Protein AF-A0A7R9R0W0-F1 (afdb_monomer_lite)

Organism: NCBI:txid334625

Structure (mmCIF, N/CA/C/O backbone):
data_AF-A0A7R9R0W0-F1
#
_entry.id   AF-A0A7R9R0W0-F1
#
loop_
_atom_site.group_PDB
_atom_site.id
_atom_site.type_symbol
_atom_site.label_atom_id
_atom_site.label_alt_id
_atom_site.label_comp_id
_atom_site.label_asym_id
_atom_site.label_entity_id
_atom_site.label_seq_id
_atom_site.pdbx_PDB_ins_code
_atom_site.Cartn_x
_atom_site.Cartn_y
_atom_site.Cartn_z
_atom_site.occupancy
_atom_site.B_iso_or_equiv
_atom_site.auth_seq_id
_atom_site.auth_comp_id
_atom_site.auth_asym_id
_atom_site.auth_atom_id
_atom_site.pdbx_PDB_model_num
ATOM 1 N N . MET A 1 1 ? -23.161 3.691 -13.911 1.00 57.50 1 MET A N 1
ATOM 2 C CA . MET A 1 1 ? -23.084 4.667 -12.806 1.00 57.50 1 MET A CA 1
ATOM 3 C C . MET A 1 1 ? -23.185 3.839 -11.543 1.00 57.50 1 MET A C 1
ATOM 5 O O . MET A 1 1 ? -24.145 3.087 -11.462 1.00 57.50 1 MET A O 1
ATOM 9 N N . VAL A 1 2 ? -22.170 3.865 -10.677 1.00 75.81 2 VAL A N 1
ATOM 10 C CA . VAL A 1 2 ? -22.165 3.067 -9.439 1.00 75.81 2 VAL A CA 1
ATOM 11 C C . VAL A 1 2 ? -23.006 3.794 -8.388 1.00 75.81 2 VAL A C 1
ATOM 13 O O . VAL A 1 2 ? -22.857 5.007 -8.236 1.00 75.81 2 VAL A O 1
ATOM 16 N N . THR A 1 3 ? -23.902 3.084 -7.710 1.00 81.44 3 THR A N 1
ATOM 17 C CA . THR A 1 3 ? -24.787 3.609 -6.659 1.00 81.44 3 THR A CA 1
ATOM 18 C C . THR A 1 3 ? -24.418 3.054 -5.284 1.00 81.44 3 THR A C 1
ATOM 20 O O . THR A 1 3 ? -23.696 2.068 -5.178 1.00 81.44 3 THR A O 1
ATOM 23 N N . GLU A 1 4 ? -24.943 3.654 -4.213 1.00 75.62 4 GLU A N 1
ATOM 24 C CA . GLU A 1 4 ? -24.725 3.175 -2.834 1.00 75.62 4 GLU A CA 1
ATOM 25 C C . GLU A 1 4 ? -25.306 1.775 -2.566 1.00 75.62 4 GLU A C 1
ATOM 27 O O . GLU A 1 4 ? -24.932 1.133 -1.589 1.00 75.62 4 GLU A O 1
ATOM 32 N N . ASN A 1 5 ? -26.205 1.292 -3.432 1.00 86.00 5 ASN A N 1
ATOM 33 C CA . ASN A 1 5 ? -26.794 -0.045 -3.331 1.00 86.00 5 ASN A CA 1
ATOM 34 C C . ASN A 1 5 ? -26.010 -1.104 -4.116 1.00 86.00 5 ASN A C 1
ATOM 36 O O . ASN A 1 5 ? -26.369 -2.283 -4.076 1.00 86.00 5 ASN A O 1
ATOM 40 N N . ASP A 1 6 ? -24.970 -0.702 -4.845 1.00 90.44 6 ASP A N 1
ATOM 41 C CA . ASP A 1 6 ? -24.180 -1.629 -5.638 1.00 90.44 6 ASP A CA 1
ATOM 42 C C . ASP A 1 6 ? -23.186 -2.363 -4.730 1.00 90.44 6 ASP A C 1
ATOM 44 O O . ASP A 1 6 ? -22.468 -1.767 -3.926 1.00 90.44 6 ASP A O 1
ATOM 48 N N . GLY A 1 7 ? -23.137 -3.688 -4.860 1.00 88.06 7 GLY A N 1
ATOM 49 C CA . GLY A 1 7 ? -22.153 -4.512 -4.168 1.00 88.06 7 GLY A CA 1
ATOM 50 C C . GLY A 1 7 ? -20.798 -4.469 -4.870 1.00 88.06 7 GLY A C 1
ATOM 51 O O . GLY A 1 7 ? -20.722 -4.544 -6.096 1.00 88.06 7 GLY A O 1
ATOM 52 N N . ILE A 1 8 ? -19.718 -4.410 -4.093 1.00 88.88 8 ILE A N 1
ATOM 53 C CA . ILE A 1 8 ? -18.360 -4.612 -4.606 1.00 88.88 8 ILE A CA 1
ATOM 54 C C . ILE A 1 8 ? -18.008 -6.088 -4.437 1.00 88.88 8 ILE A C 1
ATOM 56 O O . ILE A 1 8 ? -18.071 -6.624 -3.331 1.00 88.88 8 ILE A O 1
ATOM 60 N N . VAL A 1 9 ? -17.610 -6.736 -5.531 1.00 91.19 9 VAL A N 1
ATOM 61 C CA . VAL A 1 9 ? -17.085 -8.104 -5.521 1.00 91.19 9 VAL A CA 1
ATOM 62 C C . VAL A 1 9 ? -15.601 -8.047 -5.850 1.00 91.19 9 VAL A C 1
ATOM 64 O O . VAL A 1 9 ? -15.211 -7.513 -6.886 1.00 91.19 9 VAL A O 1
ATOM 67 N N . VAL A 1 10 ? -14.778 -8.595 -4.960 1.00 91.88 10 VAL A N 1
ATOM 68 C CA . VAL A 1 10 ? -13.357 -8.837 -5.233 1.00 91.88 10 VAL A CA 1
ATOM 69 C C . VAL A 1 10 ? -13.245 -10.186 -5.945 1.00 91.88 10 VAL A C 1
ATOM 71 O O . VAL A 1 10 ? -13.892 -11.148 -5.532 1.00 91.88 10 VAL A O 1
ATOM 74 N N . CYS A 1 11 ? -12.473 -10.243 -7.026 1.00 95.25 11 CYS A N 1
ATOM 75 C CA . CYS A 1 11 ? -12.244 -11.429 -7.856 1.00 95.25 11 CYS A CA 1
ATOM 76 C C . CYS A 1 11 ? -10.739 -11.599 -8.137 1.00 95.25 11 CYS A C 1
ATOM 78 O O . CYS A 1 11 ? -9.942 -10.837 -7.593 1.00 95.25 11 CYS A O 1
ATOM 80 N N . ASP A 1 12 ? -10.374 -12.610 -8.931 1.00 93.00 12 ASP A N 1
ATOM 81 C CA . ASP A 1 12 ? -8.995 -12.906 -9.356 1.00 93.00 12 ASP A CA 1
ATOM 82 C C . ASP A 1 12 ? -8.024 -13.120 -8.175 1.00 93.00 12 ASP A C 1
ATOM 84 O O . ASP A 1 12 ? -7.096 -12.359 -7.893 1.00 93.00 12 ASP A O 1
ATOM 88 N N . PHE A 1 13 ? -8.288 -14.197 -7.426 1.00 95.38 13 PHE A N 1
ATOM 89 C CA . PHE A 1 13 ? -7.557 -14.581 -6.213 1.00 95.38 13 PHE A CA 1
ATOM 90 C C . PHE A 1 13 ? -6.296 -15.428 -6.485 1.00 95.38 13 PHE A C 1
ATOM 92 O O . PHE A 1 13 ? -5.788 -16.069 -5.560 1.00 95.38 13 PHE A O 1
ATOM 99 N N . GLU A 1 14 ? -5.758 -15.447 -7.709 1.00 93.56 14 GLU A N 1
ATOM 100 C CA . GLU A 1 14 ? -4.592 -16.260 -8.107 1.00 93.56 14 GLU A CA 1
ATOM 101 C C . GLU A 1 14 ? -3.346 -15.974 -7.256 1.00 93.56 14 GLU A C 1
ATOM 103 O O . GLU A 1 14 ? -2.535 -16.869 -7.021 1.00 93.56 14 GLU A O 1
ATOM 108 N N . TYR A 1 15 ? -3.211 -14.740 -6.765 1.00 90.19 15 TYR A N 1
ATOM 109 C CA . TYR A 1 15 ? -2.103 -14.307 -5.907 1.00 90.19 15 TYR A CA 1
ATOM 110 C C . TYR A 1 15 ? -2.479 -14.207 -4.421 1.00 90.19 15 TYR A C 1
ATOM 112 O O . TYR A 1 15 ? -1.686 -13.723 -3.610 1.00 90.19 15 TYR A O 1
ATOM 120 N N . SER A 1 16 ? -3.675 -14.661 -4.034 1.00 93.75 16 SER A N 1
ATOM 121 C CA . SER A 1 16 ? -4.111 -14.611 -2.639 1.00 93.75 16 SER A CA 1
ATOM 122 C C . SER A 1 16 ? -3.334 -15.601 -1.769 1.00 93.75 16 SER A C 1
ATOM 124 O O . SER A 1 16 ? -3.125 -16.763 -2.120 1.00 93.75 16 SER A O 1
ATOM 126 N N . CYS A 1 17 ? -2.883 -15.141 -0.604 1.00 94.31 17 CYS A N 1
ATOM 127 C CA . CYS A 1 17 ? -2.222 -15.984 0.385 1.00 94.31 17 CYS A CA 1
ATOM 128 C C . CYS A 1 17 ? -2.330 -15.377 1.788 1.00 94.31 17 CYS A C 1
ATOM 130 O O . CYS A 1 17 ? -2.673 -14.208 1.960 1.00 94.31 17 CYS A O 1
ATOM 132 N N . ASN A 1 18 ? -2.012 -16.172 2.811 1.00 94.94 18 ASN A N 1
ATOM 133 C CA . ASN A 1 18 ? -1.845 -15.641 4.161 1.00 94.94 18 ASN A CA 1
ATOM 134 C C . ASN A 1 18 ? -0.554 -14.817 4.230 1.00 94.94 18 ASN A C 1
ATOM 136 O O . ASN A 1 18 ? 0.517 -15.312 3.880 1.00 94.94 18 ASN A O 1
ATOM 140 N N . GLY A 1 19 ? -0.635 -13.589 4.741 1.00 92.38 19 GLY A N 1
ATOM 141 C CA . GLY A 1 19 ? 0.519 -12.700 4.809 1.00 92.38 19 GLY A CA 1
ATOM 142 C C . GLY A 1 19 ? 0.327 -11.505 5.733 1.00 92.38 19 GLY A C 1
ATOM 143 O O . GLY A 1 19 ? -0.649 -11.397 6.474 1.00 92.38 19 GLY A O 1
ATOM 144 N N . ASN A 1 20 ? 1.297 -10.591 5.698 1.00 94.81 20 ASN A N 1
ATOM 145 C CA . ASN A 1 20 ? 1.160 -9.302 6.368 1.00 94.81 20 ASN A CA 1
ATOM 146 C C . ASN A 1 20 ? 0.128 -8.462 5.610 1.00 94.81 20 ASN A C 1
ATOM 148 O O . ASN A 1 20 ? 0.342 -8.189 4.433 1.00 94.81 20 ASN A O 1
ATOM 152 N N . ARG A 1 21 ? -0.916 -7.970 6.291 1.00 95.94 21 ARG A N 1
ATOM 153 C CA . ARG A 1 21 ? -1.947 -7.087 5.699 1.00 95.94 21 ARG A CA 1
ATOM 154 C C . ARG A 1 21 ? -1.375 -5.880 4.949 1.00 95.94 21 ARG A C 1
ATOM 156 O O . ARG A 1 21 ? -2.004 -5.345 4.045 1.00 95.94 21 ARG A O 1
ATOM 163 N N . GLY A 1 22 ? -0.179 -5.437 5.343 1.00 96.69 22 GLY A N 1
ATOM 164 C CA . GLY A 1 22 ? 0.516 -4.345 4.687 1.00 96.69 22 GLY A CA 1
ATOM 165 C C . GLY A 1 22 ? 0.738 -4.603 3.196 1.00 96.69 22 GLY A C 1
ATOM 166 O O . GLY A 1 22 ? 0.722 -3.640 2.446 1.00 96.69 22 GLY A O 1
ATOM 167 N N . TYR A 1 23 ? 0.861 -5.860 2.744 1.00 95.69 23 TYR A N 1
ATOM 168 C CA . TYR A 1 23 ? 0.937 -6.194 1.316 1.00 95.69 23 TYR A CA 1
ATOM 169 C C . TYR A 1 23 ? -0.298 -5.739 0.536 1.00 95.69 23 TYR A C 1
ATOM 171 O O . TYR A 1 23 ? -0.146 -5.116 -0.517 1.00 95.69 23 TYR A O 1
ATOM 179 N N . ASP A 1 24 ? -1.496 -5.991 1.065 1.00 95.94 24 ASP A N 1
ATOM 180 C CA . ASP A 1 24 ? -2.746 -5.589 0.416 1.00 95.94 24 ASP A CA 1
ATOM 181 C C . ASP A 1 24 ? -2.856 -4.063 0.370 1.00 95.94 24 ASP A C 1
ATOM 183 O O . ASP A 1 24 ? -3.144 -3.487 -0.679 1.00 95.94 24 ASP A O 1
ATOM 187 N N . PHE A 1 25 ? -2.530 -3.386 1.479 1.00 97.50 25 PHE A N 1
ATOM 188 C CA . PHE A 1 25 ? -2.484 -1.922 1.518 1.00 97.50 25 PHE A CA 1
ATOM 189 C C . PHE A 1 25 ? -1.443 -1.348 0.560 1.00 97.50 25 PHE A C 1
ATOM 191 O O . PHE A 1 25 ? -1.751 -0.433 -0.192 1.00 97.50 25 PHE A O 1
ATOM 198 N N . GLY A 1 26 ? -0.224 -1.880 0.561 1.00 96.12 26 GLY A N 1
ATOM 199 C CA . GLY A 1 26 ? 0.867 -1.386 -0.270 1.00 96.12 26 GLY A CA 1
ATOM 200 C C . GLY A 1 26 ? 0.590 -1.561 -1.757 1.00 96.12 26 GLY A C 1
ATOM 201 O O . GLY A 1 26 ? 0.821 -0.639 -2.533 1.00 96.12 26 GLY A O 1
ATOM 202 N N . THR A 1 27 ? 0.019 -2.701 -2.147 1.00 93.94 27 THR A N 1
ATOM 203 C CA . THR A 1 27 ? -0.419 -2.931 -3.529 1.00 93.94 27 THR A CA 1
ATOM 204 C C . THR A 1 27 ? -1.572 -1.998 -3.884 1.00 93.94 27 THR A C 1
ATOM 206 O O . THR A 1 27 ? -1.525 -1.329 -4.910 1.00 93.94 27 THR A O 1
ATOM 209 N N . LYS A 1 28 ? -2.572 -1.846 -3.005 1.00 95.00 28 LYS A N 1
ATOM 210 C CA . LYS A 1 28 ? -3.678 -0.918 -3.261 1.00 95.00 28 LYS A CA 1
ATOM 211 C C . LYS A 1 28 ? -3.218 0.542 -3.349 1.00 95.00 28 LYS A C 1
ATOM 213 O O . LYS A 1 28 ? -3.779 1.299 -4.138 1.00 95.00 28 LYS A O 1
ATOM 218 N N . PHE A 1 29 ? -2.224 0.948 -2.562 1.00 95.56 29 PHE A N 1
ATOM 219 C CA . PHE A 1 29 ? -1.672 2.303 -2.589 1.00 95.56 29 PHE A CA 1
ATOM 220 C C . PHE A 1 29 ? -0.844 2.552 -3.850 1.00 95.56 29 PHE A C 1
ATOM 222 O O . PHE A 1 29 ? -0.969 3.626 -4.423 1.00 95.56 29 PHE A O 1
ATOM 229 N N . ALA A 1 30 ? -0.074 1.565 -4.324 1.00 92.56 30 ALA A N 1
ATOM 230 C CA . ALA A 1 30 ? 0.672 1.638 -5.588 1.00 92.56 30 ALA A CA 1
ATOM 231 C C . ALA A 1 30 ? -0.224 1.844 -6.826 1.00 92.56 30 ALA A C 1
ATOM 233 O O . ALA A 1 30 ? 0.228 2.378 -7.840 1.00 92.56 30 ALA A O 1
ATOM 234 N N . GLU A 1 31 ? -1.488 1.435 -6.726 1.00 91.50 31 GLU A N 1
ATOM 235 C CA . GLU A 1 31 ? -2.507 1.535 -7.776 1.00 91.50 31 GLU A CA 1
ATOM 236 C C . GLU A 1 31 ? -3.495 2.693 -7.539 1.00 91.50 31 GLU A C 1
ATOM 238 O O . GLU A 1 31 ? -4.475 2.859 -8.266 1.00 91.50 31 GLU A O 1
ATOM 243 N N . TRP A 1 32 ? -3.299 3.495 -6.487 1.00 93.88 32 TRP A N 1
ATOM 244 C CA . TRP A 1 32 ? -4.295 4.482 -6.084 1.00 93.88 32 TRP A CA 1
ATOM 245 C C . TRP A 1 32 ? -4.386 5.639 -7.079 1.00 93.88 32 TRP A C 1
ATOM 247 O O . TRP A 1 32 ? -3.426 6.380 -7.273 1.00 93.88 32 TRP A O 1
ATOM 257 N N . GLY A 1 33 ? -5.567 5.818 -7.674 1.00 89.06 33 GLY A N 1
ATOM 258 C CA . GLY A 1 33 ? -5.827 6.902 -8.625 1.00 89.06 33 GLY A CA 1
ATOM 259 C C . GLY A 1 33 ? -5.095 6.755 -9.960 1.00 89.06 33 GLY A C 1
ATOM 260 O O . GLY A 1 33 ? -4.973 7.743 -10.678 1.00 89.06 33 GLY A O 1
ATOM 261 N N . ARG A 1 34 ? -4.595 5.556 -10.284 1.00 89.62 34 ARG A N 1
ATOM 262 C CA . ARG A 1 34 ? -3.926 5.273 -11.555 1.00 89.62 34 ARG A CA 1
ATOM 263 C C . ARG A 1 34 ? -4.885 4.600 -12.521 1.00 89.62 34 ARG A C 1
ATOM 265 O O . ARG A 1 34 ? -5.585 3.660 -12.152 1.00 89.62 34 ARG A O 1
ATOM 272 N N . GLU A 1 35 ? -4.851 5.046 -13.768 1.00 89.44 35 GLU A N 1
ATOM 273 C CA . GLU A 1 35 ? -5.459 4.327 -14.880 1.00 89.44 35 GLU A CA 1
ATOM 274 C C . GLU A 1 35 ? -4.438 3.371 -15.510 1.00 89.44 35 GLU A C 1
ATOM 276 O O . GLU A 1 35 ? -3.223 3.540 -15.364 1.00 89.44 35 GLU A O 1
ATOM 281 N N . LEU A 1 36 ? -4.906 2.397 -16.296 1.00 82.56 36 LEU A N 1
ATOM 282 C CA . LEU A 1 36 ? -4.017 1.461 -17.004 1.00 82.56 36 LEU A CA 1
ATOM 283 C C . LEU A 1 36 ? -2.971 2.182 -17.875 1.00 82.56 36 LEU A C 1
ATOM 285 O O . LEU A 1 36 ? -1.827 1.741 -17.976 1.00 82.56 36 LEU A O 1
ATOM 289 N N . SER A 1 37 ? -3.323 3.330 -18.460 1.00 84.62 37 SER A N 1
ATOM 290 C CA . SER A 1 37 ? -2.398 4.158 -19.246 1.00 84.62 37 SER A CA 1
ATOM 291 C C . SER A 1 37 ? -1.281 4.811 -18.423 1.00 84.62 37 SER A C 1
ATOM 293 O O . SER A 1 37 ? -0.277 5.250 -18.985 1.00 84.62 37 SER A O 1
ATOM 295 N N . ASP A 1 38 ? -1.433 4.890 -17.101 1.00 86.38 38 ASP A N 1
ATOM 296 C CA . ASP A 1 38 ? -0.443 5.463 -16.185 1.00 86.38 38 ASP A CA 1
ATOM 297 C C . ASP A 1 38 ? 0.526 4.411 -15.639 1.00 86.38 38 ASP A C 1
ATOM 299 O O . ASP A 1 38 ? 1.491 4.749 -14.947 1.00 86.38 38 ASP A O 1
ATOM 303 N N . MET A 1 39 ? 0.321 3.134 -15.979 1.00 82.25 39 MET A N 1
ATOM 304 C CA . MET A 1 39 ? 1.162 2.027 -15.514 1.00 82.25 39 MET A CA 1
ATOM 305 C C . MET A 1 39 ? 2.617 2.150 -15.975 1.00 82.25 39 MET A C 1
ATOM 307 O O . MET A 1 39 ? 3.523 1.706 -15.272 1.00 82.25 39 MET A O 1
ATOM 311 N N . MET A 1 40 ? 2.841 2.846 -17.096 1.00 85.69 40 MET A N 1
ATOM 312 C CA . MET A 1 40 ? 4.159 3.145 -17.666 1.00 85.69 40 MET A CA 1
ATOM 313 C C . MET A 1 40 ? 4.711 4.532 -17.279 1.00 85.69 40 MET A C 1
ATOM 315 O O . MET A 1 40 ? 5.650 5.022 -17.909 1.00 85.69 40 MET A O 1
ATOM 319 N N . LYS A 1 41 ? 4.156 5.179 -16.247 1.00 89.38 41 LYS A N 1
ATOM 320 C CA . LYS A 1 41 ? 4.628 6.469 -15.718 1.00 89.38 41 LYS A CA 1
ATOM 321 C C . LYS A 1 41 ? 5.192 6.318 -14.306 1.00 89.38 41 LYS A C 1
ATOM 323 O O . LYS A 1 41 ? 4.842 5.386 -13.581 1.00 89.38 41 LYS A O 1
ATOM 328 N N . LEU A 1 42 ? 6.067 7.252 -13.919 1.00 88.69 42 LEU A N 1
ATOM 329 C CA . LEU A 1 42 ? 6.503 7.358 -12.527 1.00 88.69 42 LEU A CA 1
ATOM 330 C C . LEU A 1 42 ? 5.281 7.608 -11.645 1.00 88.69 42 LEU A C 1
ATOM 332 O O . LEU A 1 42 ? 4.442 8.448 -11.973 1.00 88.69 42 LEU A O 1
ATOM 336 N N . PHE A 1 43 ? 5.184 6.856 -10.556 1.00 90.62 43 PHE A N 1
ATOM 337 C CA . PHE A 1 43 ? 4.055 6.955 -9.651 1.00 90.62 43 PHE A CA 1
ATOM 338 C C . PHE A 1 43 ? 4.260 8.111 -8.676 1.00 90.62 43 PHE A C 1
ATOM 340 O O . PHE A 1 43 ? 5.195 8.100 -7.873 1.00 90.62 43 PHE A O 1
ATOM 347 N N . ASP A 1 44 ? 3.361 9.090 -8.738 1.00 89.69 44 ASP A N 1
ATOM 348 C CA . ASP A 1 44 ? 3.258 10.128 -7.724 1.00 89.69 44 ASP A CA 1
ATOM 349 C C . ASP A 1 44 ? 2.336 9.650 -6.601 1.00 89.69 44 ASP A C 1
ATOM 351 O O . ASP A 1 44 ? 1.119 9.553 -6.766 1.00 89.69 44 ASP A O 1
ATOM 355 N N . PHE A 1 45 ? 2.935 9.290 -5.467 1.00 92.38 45 PHE A N 1
ATOM 356 C CA . PHE A 1 45 ? 2.192 8.813 -4.308 1.00 92.38 45 PHE A CA 1
ATOM 357 C C . PHE A 1 45 ? 1.274 9.934 -3.782 1.00 92.38 45 PHE A C 1
ATOM 359 O O . PHE A 1 45 ? 1.748 11.047 -3.554 1.00 92.38 45 PHE A O 1
ATOM 366 N N . PRO A 1 46 ? -0.025 9.689 -3.565 1.00 93.19 46 PRO A N 1
ATOM 367 C CA . PRO A 1 46 ? -0.916 10.698 -2.999 1.00 93.19 46 PRO A CA 1
ATOM 368 C C . PRO A 1 46 ? -0.503 11.128 -1.587 1.00 93.19 46 PRO A C 1
ATOM 370 O O . PRO A 1 46 ? 0.194 10.402 -0.880 1.00 93.19 46 PRO A O 1
ATOM 373 N N . ASP A 1 47 ? -0.989 12.282 -1.138 1.00 94.00 47 ASP A N 1
ATOM 374 C CA . ASP A 1 47 ? -0.826 12.693 0.257 1.00 94.00 47 ASP A CA 1
ATOM 375 C C . ASP A 1 47 ? -1.470 11.692 1.222 1.00 94.00 47 ASP A C 1
ATOM 377 O O . ASP A 1 47 ? -2.546 11.148 0.970 1.00 94.00 47 ASP A O 1
ATOM 381 N N . ASP A 1 48 ? -0.858 11.519 2.391 1.00 95.00 48 ASP A N 1
ATOM 382 C CA . ASP A 1 48 ? -1.267 10.538 3.403 1.00 95.00 48 ASP A CA 1
ATOM 383 C C . ASP A 1 48 ? -2.748 10.641 3.799 1.00 95.00 48 ASP A C 1
ATOM 385 O O . ASP A 1 48 ? -3.421 9.635 4.041 1.00 95.00 48 ASP A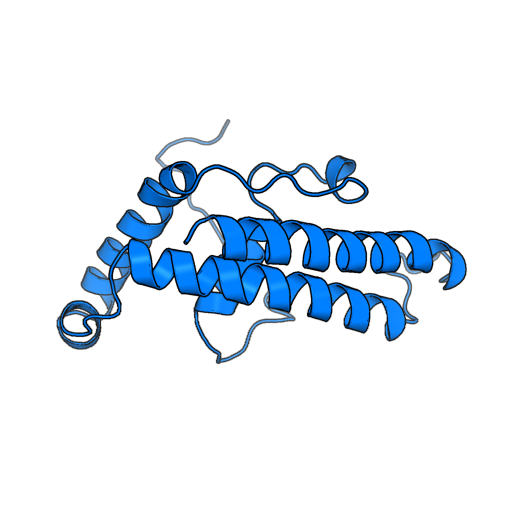 O 1
ATOM 389 N N . LEU A 1 49 ? -3.286 11.864 3.823 1.00 95.38 49 LEU A N 1
ATOM 390 C CA . LEU A 1 49 ? -4.680 12.128 4.178 1.00 95.38 49 LEU A CA 1
ATOM 391 C C . LEU A 1 49 ? -5.682 11.548 3.174 1.00 95.38 49 LEU A C 1
ATOM 393 O O . LEU A 1 49 ? -6.816 11.268 3.567 1.00 95.38 49 LEU A O 1
ATOM 397 N N . VAL A 1 50 ? -5.272 11.304 1.927 1.00 96.62 50 VAL A N 1
ATOM 398 C CA . VAL A 1 50 ? -6.108 10.655 0.905 1.00 96.62 50 VAL A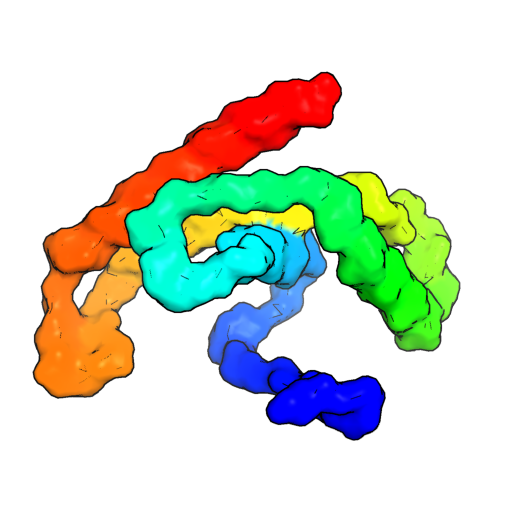 CA 1
ATOM 399 C C . VAL A 1 50 ? -6.500 9.241 1.340 1.00 96.62 50 VAL A C 1
ATOM 401 O O . VAL A 1 50 ? -7.623 8.806 1.091 1.00 96.62 50 VAL A O 1
ATOM 404 N N . PHE A 1 51 ? -5.627 8.538 2.067 1.00 97.50 51 PHE A N 1
ATOM 405 C CA . PHE A 1 51 ? -5.874 7.164 2.517 1.00 97.50 51 PHE A CA 1
ATOM 406 C C . PHE A 1 51 ? -6.680 7.075 3.814 1.00 97.50 51 PHE A C 1
ATOM 408 O O . PHE A 1 51 ? -7.140 5.994 4.191 1.00 97.50 51 PHE A O 1
ATOM 415 N N . LYS A 1 52 ? -6.873 8.197 4.515 1.00 97.56 52 LYS A N 1
ATOM 416 C CA . LYS A 1 52 ? -7.506 8.221 5.838 1.00 97.56 52 LYS A CA 1
ATOM 417 C C . LYS A 1 52 ? -8.935 7.672 5.849 1.00 97.56 52 LYS A C 1
ATOM 419 O O . LYS A 1 52 ? -9.213 6.852 6.724 1.00 97.56 52 LYS A O 1
ATOM 424 N N . PRO A 1 53 ? -9.833 8.031 4.910 1.00 97.25 53 PRO A N 1
ATOM 425 C CA . PRO A 1 53 ? -11.173 7.447 4.870 1.00 97.25 53 PRO A CA 1
ATOM 426 C C . PRO A 1 53 ? -11.140 5.926 4.673 1.00 97.25 53 PRO A C 1
ATOM 428 O O . PRO A 1 53 ? -11.828 5.203 5.386 1.00 97.25 53 PRO A O 1
ATOM 431 N N . PHE A 1 54 ? -10.283 5.439 3.769 1.00 96.81 54 PHE A N 1
ATOM 432 C CA . PHE A 1 54 ? -10.162 4.014 3.457 1.00 96.81 54 PHE A CA 1
ATOM 433 C C . PHE A 1 54 ? -9.639 3.198 4.646 1.00 96.81 54 PHE A C 1
ATOM 435 O O . PHE A 1 54 ? -10.246 2.202 5.033 1.00 96.81 54 PHE A O 1
ATOM 442 N N . ILE A 1 55 ? -8.548 3.646 5.276 1.00 98.38 55 ILE A N 1
ATOM 443 C CA . ILE A 1 55 ? -7.979 2.963 6.446 1.00 98.38 55 ILE A CA 1
ATOM 444 C C . ILE A 1 55 ? -8.953 2.996 7.633 1.00 98.38 55 ILE A C 1
ATOM 446 O O . ILE A 1 55 ? -9.100 1.995 8.333 1.00 98.38 55 ILE A O 1
ATOM 450 N N . ASN A 1 56 ? -9.639 4.119 7.866 1.00 98.31 56 ASN A N 1
ATOM 451 C CA . ASN A 1 56 ? -10.613 4.214 8.954 1.00 98.31 56 ASN A CA 1
ATOM 452 C C . ASN A 1 56 ? -11.795 3.261 8.749 1.00 98.31 56 ASN A C 1
ATOM 454 O O . ASN A 1 56 ? -12.226 2.622 9.710 1.00 98.31 56 ASN A O 1
ATOM 458 N N . GLU A 1 57 ? -12.289 3.131 7.517 1.00 97.81 57 GLU A N 1
ATOM 459 C CA . GLU A 1 57 ? -13.355 2.179 7.204 1.00 97.81 57 GLU A CA 1
ATOM 460 C C . GLU A 1 57 ? -12.869 0.734 7.387 1.00 97.81 57 GLU A C 1
ATOM 462 O O . GLU A 1 57 ? -13.547 -0.058 8.036 1.00 97.81 57 GLU A O 1
ATOM 467 N N . TYR A 1 58 ? -11.644 0.407 6.959 1.00 97.69 58 TYR A N 1
ATOM 468 C CA . TYR A 1 58 ? -11.037 -0.897 7.244 1.00 97.69 58 TYR A CA 1
ATOM 469 C C . TYR A 1 58 ? -10.960 -1.196 8.750 1.00 97.69 58 TYR A C 1
ATOM 471 O O . TYR A 1 58 ? -11.333 -2.289 9.176 1.00 97.69 58 TYR A O 1
ATOM 479 N N . ILE A 1 59 ? -10.498 -0.246 9.574 1.00 98.38 59 ILE A N 1
ATOM 480 C CA . ILE A 1 59 ? -10.413 -0.416 11.036 1.00 98.38 59 ILE A CA 1
ATOM 481 C C . ILE A 1 59 ? -11.806 -0.650 11.627 1.00 98.38 59 ILE A C 1
ATOM 483 O O . ILE A 1 59 ? -11.981 -1.539 12.465 1.00 98.38 59 ILE A O 1
ATOM 487 N N . LYS A 1 60 ? -12.796 0.135 11.195 1.00 98.12 60 LYS A N 1
ATOM 488 C CA . LYS A 1 60 ? -14.188 0.039 11.640 1.00 98.12 60 LYS A CA 1
ATOM 489 C C . LYS A 1 60 ? -14.791 -1.321 11.298 1.00 98.12 60 LYS A C 1
ATOM 491 O O . LYS A 1 60 ? -15.298 -1.993 12.195 1.00 98.12 60 LYS A O 1
ATOM 496 N N . GLU A 1 61 ? -14.705 -1.752 10.044 1.00 97.62 61 GLU A N 1
ATOM 497 C CA . GLU A 1 61 ? -15.281 -3.026 9.605 1.00 97.62 61 GLU A CA 1
ATOM 498 C C . GLU A 1 61 ? -14.518 -4.227 10.185 1.00 97.62 61 GLU A C 1
ATOM 500 O O . GLU A 1 61 ? -15.135 -5.168 10.684 1.00 97.62 61 GLU A O 1
ATOM 505 N N . SER A 1 62 ? -13.187 -4.158 10.279 1.00 97.75 62 SER A N 1
ATOM 506 C CA . SER A 1 62 ? -12.385 -5.189 10.959 1.00 97.75 62 SER A CA 1
ATOM 507 C C . SER A 1 62 ? -12.731 -5.300 12.444 1.00 97.75 62 SER A C 1
ATOM 509 O O . SER A 1 62 ? -12.808 -6.402 12.984 1.00 97.75 62 SER A O 1
ATOM 511 N N . THR A 1 63 ? -12.995 -4.176 13.116 1.00 98.00 63 THR A N 1
ATOM 512 C CA . THR A 1 63 ? -13.438 -4.171 14.518 1.00 98.00 63 THR A CA 1
ATOM 513 C C . THR A 1 63 ? -14.813 -4.815 14.673 1.00 98.00 63 THR A C 1
ATOM 515 O O . THR A 1 63 ? -15.021 -5.561 15.627 1.00 98.00 63 THR A O 1
ATOM 518 N N . LYS A 1 64 ? -15.746 -4.580 13.744 1.00 98.06 64 LYS A N 1
ATOM 519 C CA . LYS A 1 64 ? -17.055 -5.251 13.760 1.00 98.06 64 LYS A CA 1
ATOM 520 C C . LYS A 1 64 ? -16.926 -6.765 13.580 1.00 98.06 64 LYS A C 1
ATOM 522 O O . LYS A 1 64 ? -17.603 -7.509 14.282 1.00 98.06 64 LYS A O 1
ATOM 527 N N . LEU A 1 65 ? -16.057 -7.212 12.673 1.00 97.69 65 LEU A N 1
ATOM 528 C CA . LEU A 1 65 ? -15.878 -8.630 12.344 1.00 97.69 65 LEU A CA 1
ATOM 529 C C . LEU A 1 65 ? -15.103 -9.407 13.418 1.00 97.69 65 LEU A C 1
ATOM 531 O O . LEU A 1 65 ? -15.455 -10.537 13.742 1.00 97.69 65 LEU A O 1
ATOM 535 N N . LEU A 1 66 ? -14.040 -8.812 13.964 1.00 97.19 66 LEU A N 1
ATOM 536 C CA . LEU A 1 66 ? -13.074 -9.495 14.837 1.00 97.19 66 LEU A CA 1
ATOM 537 C C . LEU A 1 66 ? -13.181 -9.074 16.312 1.00 97.19 66 LEU A C 1
ATOM 539 O O . LEU A 1 66 ? -12.552 -9.672 17.190 1.00 97.19 66 LEU A O 1
ATOM 543 N N . GLY A 1 67 ? -13.954 -8.027 16.604 1.00 97.00 67 GLY A N 1
ATOM 544 C CA . GLY A 1 67 ? -14.192 -7.526 17.952 1.00 97.00 67 GLY A CA 1
ATOM 545 C C . GLY A 1 67 ? -12.909 -7.131 18.688 1.00 97.00 67 GLY A C 1
ATOM 546 O O . GLY A 1 67 ? -12.003 -6.492 18.145 1.00 97.00 67 GLY A O 1
ATOM 547 N N . LYS A 1 68 ? -12.828 -7.538 19.961 1.00 95.50 68 LYS A N 1
ATOM 548 C CA . LYS A 1 68 ? -11.754 -7.147 20.888 1.00 95.50 68 LYS A CA 1
ATOM 549 C C . LYS A 1 68 ? -10.365 -7.617 20.450 1.00 95.50 68 LYS A C 1
ATOM 551 O O . LYS A 1 68 ? -9.382 -6.951 20.771 1.00 95.50 68 LYS A O 1
ATOM 556 N N . ALA A 1 69 ? -10.272 -8.737 19.730 1.00 95.12 69 ALA A N 1
ATOM 557 C CA . ALA A 1 69 ? -8.995 -9.261 19.247 1.00 95.12 69 ALA A CA 1
ATOM 558 C C . ALA A 1 69 ? -8.304 -8.267 18.304 1.00 95.12 69 ALA A C 1
ATOM 560 O O . ALA A 1 69 ? -7.098 -8.065 18.400 1.00 95.12 69 ALA A O 1
ATOM 561 N N . PHE A 1 70 ? -9.082 -7.586 17.458 1.00 96.88 70 PHE A N 1
ATOM 562 C CA . PHE A 1 70 ? -8.573 -6.520 16.608 1.00 96.88 70 PHE A CA 1
ATOM 563 C C . PHE A 1 70 ? -8.468 -5.203 17.384 1.00 96.88 70 PHE A C 1
ATOM 565 O O . PHE A 1 70 ? -7.401 -4.605 17.447 1.00 96.88 70 PHE A O 1
ATOM 572 N N . SER A 1 71 ? -9.532 -4.750 18.048 1.00 95.88 71 SER A N 1
ATOM 573 C CA . SER A 1 71 ? -9.554 -3.394 18.619 1.00 95.88 71 SER A CA 1
ATOM 574 C C . SER A 1 71 ? -8.565 -3.153 19.771 1.00 95.88 71 SER A C 1
ATOM 576 O O . SER A 1 71 ? -8.299 -2.004 20.111 1.00 95.88 71 SER A O 1
ATOM 578 N N . SER A 1 72 ? -8.044 -4.208 20.409 1.00 96.75 72 SER A N 1
ATOM 579 C CA . SER A 1 72 ? -7.046 -4.088 21.485 1.00 96.75 72 SER A CA 1
ATOM 580 C C . SER A 1 72 ? -5.597 -4.018 20.995 1.00 96.75 72 SER A C 1
ATOM 582 O O . SER A 1 72 ? -4.714 -3.646 21.773 1.00 96.75 72 SER A O 1
ATOM 584 N N . ASP A 1 73 ? -5.333 -4.332 19.725 1.00 97.31 73 ASP A N 1
ATOM 585 C CA . ASP A 1 73 ? -3.997 -4.206 19.153 1.00 97.31 73 ASP A CA 1
ATOM 586 C C . ASP A 1 73 ? -3.688 -2.732 18.855 1.00 97.31 73 ASP A C 1
ATOM 588 O O . ASP A 1 73 ? -4.320 -2.089 18.016 1.00 97.31 73 ASP A O 1
ATOM 592 N N . LYS A 1 74 ? -2.664 -2.195 19.526 1.00 96.88 74 LYS A N 1
ATOM 593 C CA . LYS A 1 74 ? -2.225 -0.795 19.393 1.00 96.88 74 LYS A CA 1
ATOM 594 C C . LYS A 1 74 ? -1.708 -0.445 17.992 1.00 96.88 74 LYS A C 1
ATOM 596 O O . LYS A 1 74 ? -1.513 0.730 17.701 1.00 96.88 74 LYS A O 1
ATOM 601 N N . ARG A 1 75 ? -1.472 -1.446 17.141 1.00 97.00 75 ARG A N 1
ATOM 602 C CA . ARG A 1 75 ? -1.094 -1.289 15.729 1.00 97.00 75 ARG A CA 1
ATOM 603 C C . ARG A 1 75 ? -2.289 -1.023 14.815 1.00 97.00 75 ARG A C 1
ATOM 605 O O . ARG A 1 75 ? -2.100 -0.745 13.635 1.00 97.00 75 ARG A O 1
ATOM 612 N N .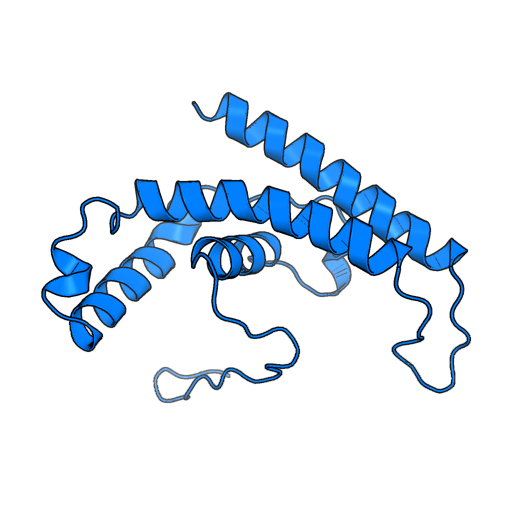 ASN A 1 76 ? -3.519 -1.113 15.316 1.00 97.44 76 ASN A N 1
ATOM 613 C CA . ASN A 1 76 ? -4.734 -0.871 14.534 1.00 97.44 76 ASN A CA 1
ATOM 614 C C . ASN A 1 76 ? -5.128 0.607 14.567 1.00 97.44 76 ASN A C 1
ATOM 616 O O . ASN A 1 76 ? -6.244 0.972 14.926 1.00 97.44 76 ASN A O 1
ATOM 620 N N . THR A 1 77 ? -4.172 1.456 14.197 1.00 98.00 77 THR A N 1
ATOM 621 C CA . THR A 1 77 ? -4.328 2.905 14.066 1.00 98.00 77 THR A CA 1
ATOM 622 C C . THR A 1 77 ? -4.049 3.327 12.631 1.00 98.00 77 THR A C 1
ATOM 624 O O . THR A 1 77 ? -3.361 2.621 11.890 1.00 98.00 77 THR A O 1
ATOM 627 N N . PHE A 1 78 ? -4.564 4.497 12.247 1.00 97.81 78 PHE A N 1
ATOM 628 C CA . PHE A 1 78 ? -4.315 5.076 10.929 1.00 97.81 78 PHE A CA 1
ATOM 629 C C . PHE A 1 78 ? -2.813 5.172 10.624 1.00 97.81 78 PHE A C 1
ATOM 631 O O . PHE A 1 78 ? -2.362 4.599 9.637 1.00 97.81 78 PHE A O 1
ATOM 638 N N . ASP A 1 79 ? -2.035 5.801 11.510 1.00 97.38 79 ASP A N 1
ATOM 639 C CA . ASP A 1 79 ? -0.605 6.048 11.283 1.00 97.38 79 ASP A CA 1
ATOM 640 C C . ASP A 1 79 ? 0.196 4.753 11.112 1.00 97.38 79 ASP A C 1
ATOM 642 O O . ASP A 1 79 ? 1.099 4.668 10.279 1.00 97.38 79 ASP A O 1
ATOM 646 N N . HIS A 1 80 ? -0.132 3.718 11.891 1.00 97.62 80 HIS A N 1
ATOM 647 C CA . HIS A 1 80 ? 0.588 2.452 11.819 1.00 97.62 80 HIS A CA 1
ATOM 648 C C . HIS A 1 80 ? 0.264 1.691 10.530 1.00 97.62 80 HIS A C 1
ATOM 650 O O . HIS A 1 80 ? 1.179 1.228 9.854 1.00 97.62 80 HIS A O 1
ATOM 656 N N . ILE A 1 81 ? -1.016 1.608 10.155 1.00 98.31 81 ILE A N 1
ATOM 657 C CA . ILE A 1 81 ? -1.444 0.939 8.918 1.00 98.31 81 ILE A CA 1
ATOM 658 C C . ILE A 1 81 ? -0.932 1.689 7.687 1.00 98.31 81 ILE A C 1
ATOM 660 O O . ILE A 1 81 ? -0.448 1.064 6.747 1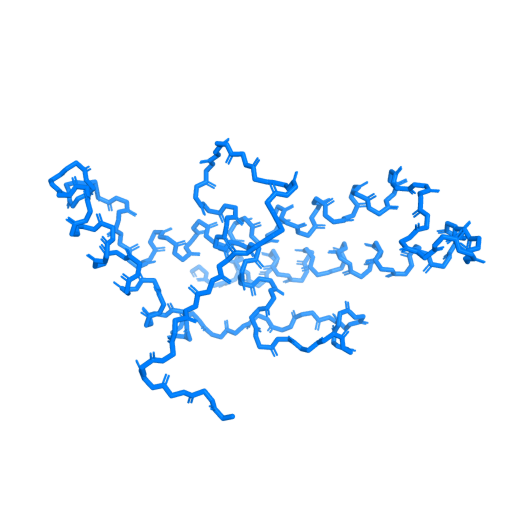.00 98.31 81 ILE A O 1
ATOM 664 N N . LEU A 1 82 ? -0.972 3.022 7.697 1.00 97.69 82 LEU A N 1
ATOM 665 C CA . LEU A 1 82 ? -0.399 3.842 6.634 1.00 97.69 82 LEU A CA 1
ATOM 666 C C . LEU A 1 82 ? 1.100 3.565 6.474 1.00 97.69 82 LEU A C 1
ATOM 668 O O . LEU A 1 82 ? 1.578 3.364 5.358 1.00 97.69 82 LEU A O 1
ATOM 672 N N . LYS A 1 83 ? 1.840 3.500 7.586 1.00 96.94 83 LYS A N 1
ATOM 673 C CA . LYS A 1 83 ? 3.266 3.162 7.573 1.00 96.94 83 LYS A CA 1
ATOM 674 C C . LYS A 1 83 ? 3.520 1.755 7.030 1.00 96.94 83 LYS A C 1
ATOM 676 O O . LYS A 1 83 ? 4.445 1.585 6.237 1.00 96.94 83 LYS A O 1
ATOM 681 N N . GLU A 1 84 ? 2.723 0.761 7.430 1.00 97.31 84 GLU A N 1
ATOM 682 C CA . GLU A 1 84 ? 2.775 -0.583 6.839 1.00 97.31 84 GLU A CA 1
ATOM 683 C C . GLU A 1 84 ? 2.566 -0.502 5.320 1.00 97.31 84 GLU A C 1
ATOM 685 O O . GLU A 1 84 ? 3.419 -0.963 4.565 1.00 97.31 84 GLU A O 1
ATOM 690 N N . GLY A 1 85 ? 1.493 0.151 4.865 1.00 97.50 85 GLY A N 1
ATOM 691 C CA . GLY A 1 85 ? 1.181 0.314 3.446 1.00 97.50 85 GLY A CA 1
ATOM 692 C C . GLY A 1 85 ? 2.303 0.994 2.659 1.00 97.50 85 GLY A C 1
ATOM 693 O O . GLY A 1 85 ? 2.691 0.497 1.605 1.00 97.50 85 GLY A O 1
ATOM 694 N N . LYS A 1 86 ? 2.911 2.067 3.184 1.00 97.00 86 LYS A N 1
ATOM 695 C CA . LYS A 1 86 ? 4.076 2.727 2.561 1.00 97.00 86 LYS A CA 1
ATOM 696 C C . LYS A 1 86 ? 5.266 1.777 2.413 1.00 97.00 86 LYS A C 1
ATOM 698 O O . LYS A 1 86 ? 5.839 1.671 1.331 1.00 97.00 86 LYS A O 1
ATOM 703 N N . ILE 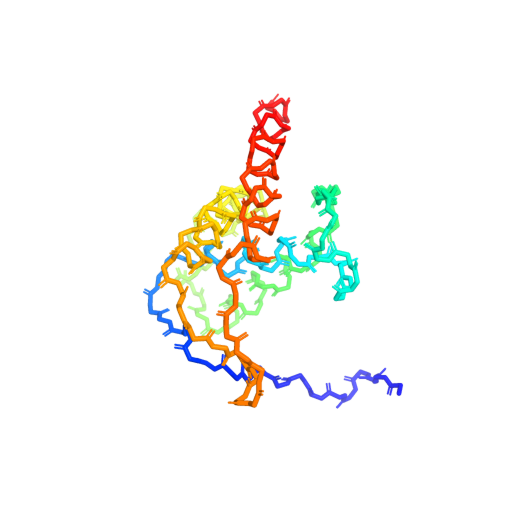A 1 87 ? 5.618 1.038 3.468 1.00 96.50 87 ILE A N 1
ATOM 704 C CA . ILE A 1 87 ? 6.715 0.057 3.414 1.00 96.50 87 ILE A CA 1
ATOM 705 C C . ILE A 1 87 ? 6.417 -1.014 2.363 1.00 96.50 87 ILE A C 1
ATOM 707 O O . ILE A 1 87 ? 7.261 -1.311 1.519 1.00 96.50 87 ILE A O 1
ATOM 711 N N . PHE A 1 88 ? 5.210 -1.570 2.371 1.00 97.62 88 PHE A N 1
ATOM 712 C CA . PHE A 1 88 ? 4.836 -2.625 1.437 1.00 97.62 88 PHE A CA 1
ATOM 713 C C . PHE A 1 88 ? 4.568 -2.125 0.012 1.00 97.62 88 PHE A C 1
ATOM 715 O O . PHE A 1 88 ? 4.662 -2.919 -0.915 1.00 97.62 88 PHE A O 1
ATOM 722 N N . THR A 1 89 ? 4.355 -0.825 -0.204 1.00 96.81 89 THR A N 1
ATOM 723 C CA . THR A 1 89 ? 4.387 -0.208 -1.544 1.00 96.81 89 THR A CA 1
ATOM 724 C C . THR A 1 89 ? 5.780 -0.364 -2.162 1.00 96.81 89 THR A C 1
ATOM 726 O O . THR A 1 89 ? 5.919 -0.709 -3.336 1.00 96.81 89 THR A O 1
ATOM 729 N N . LEU A 1 90 ? 6.842 -0.178 -1.368 1.00 96.88 90 LEU A N 1
ATOM 730 C CA . LEU A 1 90 ? 8.217 -0.413 -1.823 1.00 96.88 90 LEU A CA 1
ATOM 731 C C . LEU A 1 90 ? 8.452 -1.897 -2.131 1.00 96.88 90 LEU A C 1
ATOM 733 O O . LEU A 1 90 ? 9.043 -2.234 -3.157 1.00 96.88 90 LEU A O 1
ATOM 737 N N . VAL A 1 91 ? 7.950 -2.786 -1.269 1.00 96.00 91 VAL A N 1
ATOM 738 C CA . VAL A 1 91 ? 8.038 -4.237 -1.487 1.00 96.00 91 VAL A CA 1
ATOM 739 C C . VAL A 1 91 ? 7.293 -4.648 -2.760 1.00 96.00 91 VAL A C 1
ATOM 741 O O . VAL A 1 91 ? 7.836 -5.421 -3.543 1.00 96.00 91 VAL A O 1
ATOM 744 N N . SER A 1 92 ? 6.104 -4.094 -3.005 1.00 94.19 92 SER A N 1
ATOM 745 C CA . SER A 1 92 ? 5.302 -4.359 -4.202 1.00 94.19 92 SER A CA 1
ATOM 746 C C . SER A 1 92 ? 6.046 -3.955 -5.481 1.00 94.19 92 SER A C 1
ATOM 748 O O . SER A 1 92 ? 6.154 -4.758 -6.405 1.00 94.19 92 SER A O 1
ATOM 750 N N . ASN A 1 93 ? 6.704 -2.788 -5.503 1.00 94.44 93 ASN A N 1
ATOM 751 C CA . ASN A 1 93 ? 7.552 -2.397 -6.639 1.00 94.44 93 ASN A CA 1
ATOM 752 C C . ASN A 1 93 ? 8.672 -3.420 -6.910 1.00 94.44 93 ASN A C 1
ATOM 754 O O . ASN A 1 93 ? 8.898 -3.800 -8.056 1.00 94.44 93 ASN A O 1
ATOM 758 N N . MET A 1 94 ? 9.359 -3.907 -5.870 1.00 95.56 94 MET A N 1
ATOM 759 C CA . MET A 1 94 ? 10.400 -4.934 -6.039 1.00 95.56 94 MET A CA 1
ATOM 760 C C . MET A 1 94 ? 9.830 -6.284 -6.471 1.00 95.56 94 MET A C 1
ATOM 762 O O . MET A 1 94 ? 10.437 -6.968 -7.295 1.00 95.56 94 MET A O 1
ATOM 766 N N . PHE A 1 95 ? 8.658 -6.658 -5.959 1.00 93.50 95 PHE A N 1
ATOM 767 C CA . PHE A 1 95 ? 7.942 -7.840 -6.417 1.00 93.50 95 PHE A CA 1
ATOM 768 C C . PHE A 1 95 ? 7.638 -7.745 -7.917 1.00 93.50 95 PHE A C 1
ATOM 770 O O . PHE A 1 95 ? 7.958 -8.681 -8.643 1.00 93.50 95 PHE A O 1
ATOM 777 N N . MET A 1 96 ? 7.140 -6.604 -8.405 1.00 90.69 96 MET A N 1
ATOM 778 C CA . MET A 1 96 ? 6.847 -6.407 -9.831 1.00 90.69 96 MET A CA 1
ATOM 779 C C . MET A 1 96 ? 8.107 -6.441 -10.703 1.00 90.69 96 MET A C 1
ATOM 781 O O . MET A 1 96 ? 8.068 -7.013 -11.793 1.00 90.69 96 MET A O 1
ATOM 785 N N . VAL A 1 97 ? 9.244 -5.917 -10.225 1.00 93.06 97 VAL A N 1
ATOM 786 C CA . VAL A 1 97 ? 10.544 -6.085 -10.905 1.00 93.06 97 VAL A CA 1
ATOM 787 C C . VAL A 1 97 ? 10.886 -7.568 -11.043 1.00 93.06 97 VAL A C 1
ATOM 789 O O . VAL A 1 97 ? 11.175 -8.043 -12.140 1.00 93.06 97 VAL A O 1
ATOM 792 N N . LEU A 1 98 ? 10.839 -8.325 -9.945 1.00 92.44 98 LEU A N 1
ATOM 793 C CA . LEU A 1 98 ? 11.189 -9.746 -9.961 1.00 92.44 98 LEU A CA 1
ATOM 794 C C . LEU A 1 98 ? 10.223 -10.567 -10.815 1.00 92.44 98 LEU A C 1
ATOM 796 O O . LEU A 1 98 ? 10.676 -11.419 -11.580 1.00 92.44 98 LEU A O 1
ATOM 800 N N . LEU A 1 99 ? 8.922 -10.290 -10.711 1.00 88.94 99 LEU A N 1
ATOM 801 C CA . LEU A 1 99 ? 7.886 -10.933 -11.507 1.00 88.94 99 LEU A CA 1
ATOM 802 C C . LEU A 1 99 ? 8.150 -10.703 -12.994 1.00 88.94 99 LEU A C 1
ATOM 804 O O . LEU A 1 99 ? 8.225 -11.665 -13.745 1.00 88.94 99 LEU A O 1
ATOM 808 N N . SER A 1 100 ? 8.398 -9.462 -13.404 1.00 85.56 100 SER A N 1
ATOM 809 C CA . SER A 1 100 ? 8.663 -9.108 -14.804 1.00 85.56 100 SER A CA 1
ATOM 810 C C . SER A 1 100 ? 9.946 -9.747 -15.348 1.00 85.56 100 SER A C 1
ATOM 812 O O . SER A 1 100 ? 9.982 -10.205 -16.487 1.00 85.56 100 SER A O 1
ATOM 814 N N . LEU A 1 101 ? 11.002 -9.844 -14.532 1.00 86.31 101 LEU A N 1
ATOM 815 C CA . LEU A 1 101 ? 12.264 -10.484 -14.928 1.00 86.31 101 LEU A CA 1
ATOM 816 C C . LEU A 1 101 ? 12.159 -12.013 -15.046 1.00 86.31 101 LEU A C 1
ATOM 818 O O . LEU A 1 101 ? 12.923 -12.628 -15.808 1.00 86.31 101 LEU A O 1
ATOM 822 N N . LYS A 1 102 ? 11.273 -12.626 -14.251 1.00 86.62 102 LYS A N 1
ATOM 823 C CA . LYS A 1 102 ? 11.051 -14.077 -14.198 1.00 86.62 102 LYS A CA 1
ATOM 824 C C . LYS A 1 102 ? 9.959 -14.553 -15.142 1.00 86.62 102 LYS A C 1
ATOM 826 O O . LYS A 1 102 ? 10.045 -15.699 -15.580 1.00 86.62 102 LYS A O 1
ATOM 831 N N . ASN A 1 103 ? 8.981 -13.707 -15.440 1.00 81.44 103 ASN A N 1
ATOM 832 C CA . ASN A 1 103 ? 7.908 -14.036 -16.353 1.00 81.44 103 ASN A CA 1
ATOM 833 C C . ASN A 1 103 ? 8.492 -14.274 -17.750 1.00 81.44 103 ASN A C 1
ATOM 835 O O . ASN A 1 103 ? 9.314 -13.493 -18.229 1.00 81.44 103 ASN A O 1
ATOM 839 N N . ASN A 1 104 ? 8.101 -15.384 -18.367 1.00 77.94 104 ASN A N 1
ATOM 840 C CA . ASN A 1 104 ? 8.411 -15.689 -19.764 1.00 77.94 104 ASN A CA 1
ATOM 841 C C . ASN A 1 104 ? 7.135 -16.013 -20.554 1.00 77.94 104 ASN A C 1
ATOM 843 O O . ASN A 1 104 ? 7.224 -16.415 -21.713 1.00 77.94 104 ASN A O 1
ATOM 847 N N . ASP A 1 105 ? 5.970 -15.842 -19.926 1.00 73.94 105 ASP A N 1
ATOM 848 C CA . ASP A 1 105 ? 4.678 -16.130 -20.517 1.00 73.94 105 ASP A CA 1
ATOM 849 C C . ASP A 1 105 ? 4.066 -14.842 -21.061 1.00 73.94 105 ASP A C 1
ATOM 851 O O . ASP A 1 105 ? 4.099 -13.778 -20.432 1.00 73.94 105 ASP A O 1
ATOM 855 N N . SER A 1 106 ? 3.479 -14.945 -22.250 1.00 69.19 106 SER A N 1
ATOM 856 C CA . SER A 1 106 ? 2.639 -13.879 -22.771 1.00 69.19 106 SER A CA 1
ATOM 857 C C . SER A 1 106 ? 1.261 -13.952 -22.128 1.00 69.19 106 SER A C 1
ATOM 859 O O . SER A 1 106 ? 0.624 -15.005 -22.123 1.00 69.19 106 SER A O 1
ATOM 861 N N . PHE A 1 107 ? 0.768 -12.812 -21.642 1.00 64.62 107 PHE A N 1
ATOM 862 C CA . PHE A 1 107 ? -0.617 -12.679 -21.183 1.00 64.62 107 PHE A CA 1
ATOM 863 C C . PHE A 1 107 ? -1.627 -12.801 -22.337 1.00 64.62 107 PHE A C 1
ATOM 865 O O . PHE A 1 107 ? -2.809 -13.041 -22.101 1.00 64.62 107 PHE A O 1
ATOM 872 N N . VAL A 1 108 ? -1.169 -12.662 -23.589 1.00 71.75 108 VAL A N 1
ATOM 873 C CA . VAL A 1 108 ? -1.976 -12.850 -24.797 1.00 71.75 108 VAL A CA 1
ATOM 874 C C . VAL A 1 108 ? -1.448 -14.067 -25.543 1.00 71.75 108 VAL A C 1
ATOM 876 O O . VAL A 1 108 ? -0.353 -14.037 -26.098 1.00 71.75 108 VAL A O 1
ATOM 879 N N . LYS A 1 109 ? -2.252 -15.133 -25.582 1.00 71.62 109 LYS A N 1
ATOM 880 C CA . LYS A 1 109 ? -1.885 -16.456 -26.118 1.00 71.62 109 LYS A CA 1
ATOM 881 C C . LYS A 1 109 ? -1.218 -16.423 -27.504 1.00 71.62 109 LYS A C 1
ATOM 883 O O . LYS A 1 109 ? -0.359 -17.256 -27.773 1.00 71.62 109 LYS A O 1
ATOM 888 N N . ASP A 1 110 ? -1.590 -15.457 -28.342 1.00 79.56 110 ASP A N 1
ATOM 889 C CA . ASP A 1 110 ? -1.136 -15.345 -29.733 1.00 79.56 110 ASP A CA 1
ATOM 890 C C . ASP A 1 110 ? -0.062 -14.265 -29.962 1.00 79.56 110 ASP A C 1
ATOM 892 O O . ASP A 1 110 ? 0.408 -14.088 -31.085 1.00 79.56 110 ASP A O 1
ATOM 896 N N . VAL A 1 111 ? 0.350 -13.539 -28.918 1.00 72.00 111 VAL A N 1
ATOM 897 C CA . VAL A 1 111 ? 1.446 -12.563 -28.995 1.00 72.00 111 VAL A CA 1
ATOM 898 C C . VAL A 1 111 ? 2.699 -13.215 -28.413 1.00 72.00 111 VAL A C 1
ATOM 900 O O . VAL A 1 111 ? 2.689 -13.556 -27.230 1.00 72.00 111 VAL A O 1
ATOM 903 N N . PRO A 1 112 ? 3.778 -13.407 -29.194 1.00 76.12 112 PRO A N 1
ATOM 904 C CA . PRO A 1 112 ? 5.033 -13.924 -28.666 1.00 76.12 112 PRO A CA 1
ATOM 905 C C . PRO A 1 112 ? 5.555 -13.035 -27.538 1.00 76.12 112 PRO A C 1
ATOM 907 O O . PRO A 1 112 ? 5.566 -11.813 -27.656 1.00 76.12 112 PRO A O 1
ATOM 910 N N . PHE A 1 113 ? 6.010 -13.649 -26.449 1.00 77.44 113 PHE A N 1
ATOM 911 C CA . PHE A 1 113 ? 6.634 -12.911 -25.359 1.00 77.44 113 PHE A CA 1
ATOM 912 C C . PHE A 1 113 ? 7.992 -12.347 -25.808 1.00 77.44 113 PHE A C 1
ATOM 914 O O . PHE A 1 113 ? 8.900 -13.117 -26.132 1.00 77.44 113 PHE A O 1
ATOM 921 N N . ASP A 1 114 ? 8.157 -11.020 -25.785 1.00 80.19 114 ASP A N 1
ATOM 922 C CA . ASP A 1 114 ? 9.460 -10.367 -25.942 1.00 80.19 114 ASP A CA 1
ATOM 923 C C . ASP A 1 114 ? 9.954 -9.813 -24.599 1.00 80.19 114 ASP A C 1
ATOM 925 O O . ASP A 1 114 ? 9.444 -8.837 -24.043 1.00 80.19 114 ASP A O 1
ATOM 929 N N . LYS A 1 115 ? 11.024 -10.426 -24.089 1.00 77.62 115 LYS A N 1
ATOM 930 C CA . LYS A 1 115 ? 11.665 -10.018 -22.838 1.00 77.62 115 LYS A CA 1
ATOM 931 C C . LYS A 1 115 ? 12.220 -8.595 -22.892 1.00 77.62 115 LYS A C 1
ATOM 933 O O . LYS A 1 115 ? 12.250 -7.921 -21.866 1.00 77.62 115 LYS A O 1
ATOM 938 N N . LYS A 1 116 ? 12.678 -8.126 -24.055 1.00 81.31 116 LYS A N 1
ATOM 939 C CA . LYS A 1 116 ? 13.216 -6.767 -24.208 1.00 81.31 116 LYS A CA 1
ATOM 940 C C . LYS A 1 116 ? 12.121 -5.716 -24.084 1.00 81.31 116 LYS A C 1
ATOM 942 O O . LYS A 1 116 ? 12.388 -4.658 -23.525 1.00 81.31 116 LYS A O 1
ATOM 947 N N . GLU A 1 117 ? 10.907 -6.021 -24.532 1.00 81.38 117 GLU A N 1
ATOM 948 C CA . GLU A 1 117 ? 9.755 -5.121 -24.401 1.00 81.38 117 GLU A CA 1
ATOM 949 C C . GLU A 1 117 ? 9.253 -5.004 -22.950 1.00 81.38 117 GLU A C 1
ATOM 951 O O . GLU A 1 117 ? 8.658 -3.993 -22.587 1.00 81.38 117 GLU A O 1
ATOM 956 N N . GLN A 1 118 ? 9.562 -5.981 -22.088 1.00 76.31 118 GLN A N 1
ATOM 957 C CA . GLN A 1 118 ? 9.241 -5.967 -20.649 1.00 76.31 118 GLN A CA 1
ATOM 958 C C . GLN A 1 118 ? 10.254 -5.188 -19.791 1.00 76.31 118 GLN A C 1
ATOM 960 O O . GLN A 1 118 ? 9.923 -4.703 -18.704 1.00 76.31 118 GLN A O 1
ATOM 965 N N . MET A 1 119 ? 11.500 -5.044 -20.259 1.00 84.50 119 MET A N 1
ATOM 966 C CA . MET A 1 119 ? 12.563 -4.363 -19.505 1.00 84.50 119 MET A CA 1
ATOM 967 C C . MET A 1 119 ? 12.208 -2.920 -19.097 1.00 84.50 119 MET A C 1
ATOM 969 O O . MET A 1 119 ? 12.445 -2.581 -17.938 1.00 84.50 119 MET A O 1
ATOM 973 N N . PRO A 1 120 ? 11.578 -2.084 -19.951 1.00 89.31 120 PRO A N 1
ATOM 974 C CA . PRO A 1 120 ? 11.167 -0.736 -19.561 1.00 89.31 120 PRO A CA 1
ATOM 975 C C . PRO A 1 120 ? 10.218 -0.696 -18.359 1.00 89.31 120 PRO A C 1
ATOM 977 O O . PRO A 1 120 ? 10.314 0.221 -17.544 1.00 89.31 120 PRO A O 1
ATOM 980 N N . TYR A 1 121 ? 9.324 -1.681 -18.220 1.00 87.62 121 TYR A N 1
ATOM 981 C CA . TYR A 1 121 ? 8.417 -1.759 -17.072 1.00 87.62 121 TYR A CA 1
ATOM 982 C C . TYR A 1 121 ? 9.181 -2.100 -15.788 1.00 87.62 121 TYR A C 1
ATOM 984 O O . TYR A 1 121 ? 8.996 -1.448 -14.762 1.00 87.62 121 TYR A O 1
ATOM 992 N N . SER A 1 122 ? 10.115 -3.054 -15.859 1.00 90.50 122 SER A N 1
ATOM 993 C CA . SER A 1 122 ? 10.983 -3.398 -14.723 1.00 90.50 122 SER A CA 1
ATOM 994 C C . SER A 1 122 ? 11.848 -2.211 -14.291 1.00 90.50 122 SER A C 1
ATOM 996 O O . SER A 1 122 ? 11.916 -1.888 -13.106 1.00 90.50 122 SER A O 1
ATOM 998 N N . ASP A 1 123 ? 12.455 -1.510 -15.249 1.00 92.94 123 ASP A N 1
ATOM 999 C CA . ASP A 1 123 ? 13.248 -0.308 -14.983 1.00 92.94 123 ASP A CA 1
ATOM 1000 C C . ASP A 1 123 ? 12.402 0.793 -14.338 1.00 92.94 123 ASP A C 1
ATOM 1002 O O . ASP A 1 123 ? 12.864 1.490 -13.432 1.00 92.94 123 ASP A O 1
ATOM 1006 N N . LEU A 1 124 ? 11.153 0.953 -14.780 1.00 93.25 124 LEU A N 1
ATOM 1007 C CA . LEU A 1 124 ? 10.225 1.911 -14.196 1.00 93.25 124 LEU A CA 1
ATOM 1008 C C . LEU A 1 124 ? 9.860 1.553 -12.752 1.00 93.25 124 LEU A C 1
ATOM 1010 O O . LEU A 1 124 ? 9.938 2.423 -11.886 1.00 93.25 124 LEU A O 1
ATOM 1014 N N . MET A 1 125 ? 9.503 0.298 -12.469 1.00 94.75 125 MET A N 1
ATOM 1015 C CA . MET A 1 125 ? 9.186 -0.150 -11.105 1.00 94.75 125 MET A CA 1
ATOM 1016 C C . MET A 1 125 ? 10.394 0.002 -10.172 1.00 94.75 125 MET A C 1
ATOM 1018 O O . MET A 1 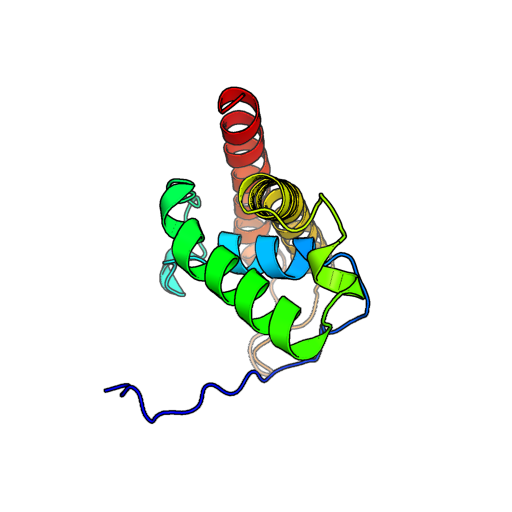125 ? 10.261 0.431 -9.024 1.00 94.75 125 MET A O 1
ATOM 1022 N N . TYR A 1 126 ? 11.602 -0.255 -10.679 1.00 95.50 126 TYR A N 1
ATOM 1023 C CA . TYR A 1 126 ? 12.833 -0.010 -9.936 1.00 95.50 126 TYR A CA 1
ATOM 1024 C C . TYR A 1 126 ? 13.046 1.484 -9.647 1.00 95.50 126 TYR A C 1
ATOM 1026 O O . TYR A 1 126 ? 13.368 1.856 -8.518 1.00 95.50 126 TYR A O 1
ATOM 1034 N N . LYS A 1 127 ? 12.803 2.369 -10.623 1.00 95.94 127 LYS A N 1
ATOM 1035 C CA . LYS A 1 127 ? 12.852 3.828 -10.413 1.00 95.94 127 LYS A CA 1
ATOM 1036 C C . LYS A 1 127 ? 11.806 4.300 -9.399 1.00 95.94 127 LYS A C 1
ATOM 1038 O O . LYS A 1 127 ? 12.153 5.083 -8.515 1.00 95.94 127 LYS A O 1
ATOM 1043 N N . ASN A 1 128 ? 10.575 3.788 -9.477 1.00 95.00 128 ASN A N 1
ATOM 1044 C CA . ASN A 1 128 ? 9.512 4.070 -8.507 1.00 95.00 128 ASN A CA 1
ATOM 1045 C C . ASN A 1 128 ? 9.942 3.694 -7.089 1.00 95.00 128 ASN A C 1
ATOM 1047 O O . ASN A 1 128 ? 9.762 4.488 -6.170 1.00 95.00 128 ASN A O 1
ATOM 1051 N N . TYR A 1 129 ? 10.572 2.532 -6.904 1.00 96.56 129 TYR A N 1
ATOM 1052 C CA . TYR A 1 129 ? 11.082 2.128 -5.595 1.00 96.56 129 TYR A CA 1
ATOM 1053 C C . TYR A 1 129 ? 12.046 3.155 -4.996 1.00 96.56 129 TYR A C 1
ATOM 1055 O O . TYR A 1 129 ? 11.862 3.548 -3.848 1.00 96.56 129 TYR A O 1
ATOM 1063 N N . TYR A 1 130 ? 13.054 3.615 -5.745 1.00 96.69 130 TYR A N 1
ATOM 1064 C CA . TYR A 1 130 ? 14.005 4.600 -5.212 1.00 96.69 130 TYR A CA 1
ATOM 1065 C C . TYR A 1 130 ? 13.343 5.944 -4.938 1.00 96.69 130 TYR A C 1
ATOM 1067 O O . TYR A 1 130 ? 13.531 6.490 -3.854 1.00 96.69 130 TYR A O 1
ATOM 1075 N N . TYR A 1 131 ? 12.528 6.428 -5.876 1.00 95.19 131 TYR A N 1
ATOM 1076 C CA . TYR A 1 131 ? 11.801 7.684 -5.724 1.00 95.19 131 TYR A CA 1
ATOM 1077 C C . TYR A 1 131 ? 10.927 7.689 -4.459 1.00 95.19 131 TYR A C 1
ATOM 1079 O O . TYR A 1 131 ? 11.041 8.583 -3.619 1.00 95.19 131 TYR A O 1
ATOM 1087 N N . LEU A 1 132 ? 10.104 6.653 -4.277 1.00 95.25 132 LEU A N 1
ATOM 1088 C CA . LEU A 1 132 ? 9.214 6.534 -3.123 1.00 95.25 132 LEU A CA 1
ATOM 1089 C C . LEU A 1 132 ? 9.976 6.288 -1.826 1.00 95.25 132 LEU A C 1
ATOM 1091 O O . LEU A 1 132 ? 9.610 6.834 -0.790 1.00 95.25 132 LEU A O 1
ATOM 1095 N N . LYS A 1 133 ? 11.046 5.490 -1.864 1.00 95.88 133 LYS A N 1
ATOM 1096 C CA . LYS A 1 133 ? 11.890 5.246 -0.693 1.00 95.88 133 LYS A CA 1
ATOM 1097 C C . LYS A 1 133 ? 12.487 6.558 -0.187 1.00 95.88 133 LYS A C 1
ATOM 1099 O O . LYS A 1 133 ? 12.440 6.812 1.013 1.00 95.88 133 LYS A O 1
ATOM 1104 N N . ASP A 1 134 ? 13.019 7.383 -1.084 1.00 94.50 134 ASP A N 1
ATOM 1105 C CA . ASP A 1 134 ? 13.625 8.660 -0.713 1.00 94.50 134 ASP A CA 1
ATOM 1106 C C . ASP A 1 134 ? 12.561 9.634 -0.178 1.00 94.50 134 ASP A C 1
ATOM 1108 O O . ASP A 1 134 ? 12.769 10.244 0.872 1.00 94.50 134 ASP A O 1
ATOM 1112 N N . ARG A 1 135 ? 11.379 9.688 -0.810 1.00 92.25 135 ARG A N 1
ATOM 1113 C CA . ARG A 1 135 ? 10.223 10.455 -0.317 1.00 92.25 135 ARG A CA 1
ATOM 1114 C C . ARG A 1 135 ? 9.790 10.022 1.088 1.00 92.25 135 ARG A C 1
ATOM 1116 O O . ARG A 1 135 ? 9.746 10.841 1.996 1.00 92.25 135 ARG A O 1
ATOM 1123 N N . PHE A 1 136 ? 9.542 8.732 1.311 1.00 93.94 136 PHE A N 1
ATOM 1124 C CA . PHE A 1 136 ? 9.069 8.225 2.606 1.00 93.94 136 PHE A CA 1
ATOM 1125 C C . PHE A 1 136 ? 10.109 8.343 3.728 1.00 93.94 136 PHE A C 1
ATOM 1127 O O . PHE A 1 136 ? 9.748 8.340 4.904 1.00 93.94 136 PHE A O 1
ATOM 1134 N N . ILE A 1 137 ? 11.402 8.412 3.397 1.00 89.12 137 ILE A N 1
ATOM 1135 C CA . ILE A 1 137 ? 12.455 8.719 4.374 1.00 89.12 137 ILE A CA 1
ATOM 1136 C C . ILE A 1 137 ? 12.434 10.203 4.753 1.00 89.12 137 ILE A C 1
ATOM 1138 O O . ILE A 1 137 ? 12.703 10.511 5.915 1.00 89.12 137 ILE A O 1
ATOM 1142 N N . ALA A 1 138 ? 12.141 11.091 3.800 1.00 84.88 138 ALA A N 1
ATOM 1143 C CA . ALA A 1 138 ? 12.051 12.532 4.022 1.00 84.88 138 ALA A CA 1
ATOM 1144 C C . ALA A 1 138 ? 10.780 12.945 4.786 1.00 84.88 138 ALA A C 1
ATOM 1146 O O . ALA A 1 138 ? 10.827 13.922 5.523 1.00 84.88 138 ALA A O 1
ATOM 1147 N N . ASP A 1 139 ? 9.696 12.170 4.683 1.00 77.12 139 ASP A N 1
ATOM 1148 C CA . ASP A 1 139 ? 8.430 12.349 5.423 1.00 77.12 139 ASP A CA 1
ATOM 1149 C C . ASP A 1 139 ? 8.543 12.101 6.956 1.00 77.12 139 ASP A C 1
ATOM 1151 O O . ASP A 1 139 ? 7.524 11.962 7.636 1.00 77.12 139 ASP A O 1
ATOM 1155 N N . LYS A 1 140 ? 9.758 11.970 7.509 1.00 56.47 140 LYS A N 1
ATOM 1156 C CA . LYS A 1 140 ? 10.007 11.674 8.933 1.00 56.47 140 LYS A CA 1
ATOM 1157 C C . LYS A 1 140 ? 9.938 12.892 9.844 1.00 56.47 140 LYS A C 1
ATOM 1159 O O . LYS A 1 140 ? 10.500 13.946 9.480 1.00 56.47 140 LYS A O 1
#

Sequence (140 aa):
MVTENDGIVVCDFEYSCNGNRGYDFGTKFAEWGRELSDMMKLFDFPDDLVFKPFINEYIKESTKLLGKAFSSDKRNTFDHILKEGKIFTLVSNMFMVLLSLKNNDSFVKDVPFDKKEQMPYSDLMYKNYYYLKDRFIADK

Radius of gyration: 17.39 Å; chains: 1; bounding box: 41×29×51 Å

Secondary structure (DSSP, 8-state):
---TTPPP-----TT--S--THHHHHHHHHTTT--GGGTTS---PPPGGGGHHHHHHHHHHHHHHHTHHHHT-TT-SHHHHHHHHHHHHHHHHHHHHHHHHH----SSTTSPP-HHHHHHHHHHHHHHHHHHHHHHHHT-

InterPro domains:
  IPR011009 Protein kinase-like domain superfamily [SSF56112] (3-135)

Foldseek 3Di:
DDDPPDDDDDDDCVVPDDDDCLLVLQVCQLCPPDDPVCLLDQDDGDDLVVCVVVLVVVLVVCCVVVPPVSVVPPCSDSVNSSVSNLVSVLVVLVVLLVCLQPDLDDPDPPDHDDSVVSVSSSVSSVVNNVVSVVVVVVVD

pLDDT: mean 90.78, std 8.42, range [56.47, 98.38]